Protein AF-A0AAE1HBC4-F1 (afdb_monomer_lite)

pLDDT: mean 80.33, std 19.34, range [45.06, 98.0]

InterPro domains:
  IPR001360 Glycoside hydrolase family 1 [PF00232] (5-73)
  IPR001360 Glycoside hydrolase family 1 [PR00131] (19-36)
  IPR001360 Glycoside hydrolase family 1 [PR00131] (43-55)
  IPR001360 Glycoside hydrolase family 1 [PTHR10353] (4-75)
  IPR017853 Glycoside hydrolase superfamily [SSF51445] (5-78)

Secondary structure (DSSP, 8-state):
--HHHHHHHHHHHHHHHS---------S-SB---BGGGBTT----SEEE--SSS---EEE-HHHHHHHHHHHHT------------------------HHHHHHHHHHHHHSSS--

Structure (mmCIF, N/CA/C/O backbone):
data_AF-A0AAE1HBC4-F1
#
_entry.id   AF-A0AAE1HBC4-F1
#
loop_
_atom_site.group_PDB
_atom_site.id
_atom_site.type_symbol
_atom_site.label_atom_id
_atom_site.label_alt_id
_atom_site.label_comp_id
_atom_site.label_asym_id
_atom_site.label_entity_id
_atom_site.label_seq_id
_atom_site.pdbx_PDB_ins_code
_atom_site.Cartn_x
_atom_site.Cartn_y
_atom_site.Cartn_z
_atom_site.occupancy
_atom_site.B_iso_or_equiv
_atom_site.auth_seq_id
_atom_site.auth_comp_id
_atom_site.auth_asym_id
_atom_site.auth_atom_id
_atom_site.pdbx_PDB_model_num
ATOM 1 N N . MET A 1 1 ? -13.909 -7.982 -4.458 1.00 56.97 1 MET A N 1
ATOM 2 C CA . MET A 1 1 ? -13.307 -6.953 -3.578 1.00 56.97 1 MET A CA 1
ATOM 3 C C . MET A 1 1 ? -11.809 -7.182 -3.546 1.00 56.97 1 MET A C 1
ATOM 5 O O . MET A 1 1 ? -11.399 -8.323 -3.692 1.00 56.97 1 MET A O 1
ATOM 9 N N . ASP A 1 2 ? -11.020 -6.120 -3.405 1.00 79.38 2 ASP A N 1
ATOM 10 C CA . ASP A 1 2 ? -9.573 -6.231 -3.189 1.00 79.38 2 ASP A CA 1
ATOM 11 C C . ASP A 1 2 ? -9.297 -6.782 -1.775 1.00 79.38 2 ASP A C 1
ATOM 13 O O . ASP A 1 2 ? -10.007 -6.417 -0.833 1.00 79.38 2 ASP A O 1
ATOM 17 N N . ALA A 1 3 ? -8.314 -7.674 -1.627 1.00 84.94 3 ALA A N 1
ATOM 18 C CA . ALA A 1 3 ? -8.058 -8.414 -0.386 1.00 84.94 3 ALA A CA 1
ATOM 19 C C . ALA A 1 3 ? -7.760 -7.472 0.792 1.00 84.94 3 ALA A C 1
ATOM 21 O O . ALA A 1 3 ? -8.328 -7.624 1.876 1.00 84.94 3 ALA A O 1
ATOM 22 N N . SER A 1 4 ? -6.974 -6.421 0.546 1.00 89.44 4 SER A N 1
ATOM 23 C CA . SER A 1 4 ? -6.668 -5.383 1.534 1.00 89.44 4 SER A CA 1
ATOM 24 C C . SER A 1 4 ? -7.906 -4.657 2.056 1.00 89.44 4 SER A C 1
ATOM 26 O O . SER A 1 4 ? -7.995 -4.343 3.242 1.00 89.44 4 SER A O 1
ATOM 28 N N . GLN A 1 5 ? -8.898 -4.413 1.193 1.00 90.38 5 GLN A N 1
ATOM 29 C CA . GLN A 1 5 ? -10.144 -3.756 1.602 1.00 90.38 5 GLN A CA 1
ATOM 30 C C . GLN A 1 5 ? -10.981 -4.647 2.516 1.00 90.38 5 GLN A C 1
ATOM 32 O O . GLN A 1 5 ? -11.654 -4.136 3.406 1.00 90.38 5 GLN A O 1
ATOM 37 N N . GLY A 1 6 ? -10.970 -5.961 2.276 1.00 90.75 6 GLY A N 1
ATOM 38 C CA . GLY A 1 6 ? -11.629 -6.931 3.147 1.00 90.75 6 GLY A CA 1
ATOM 39 C C . GLY A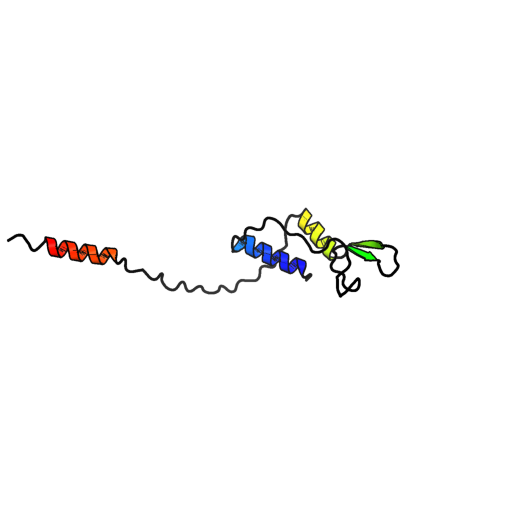 1 6 ? -10.977 -6.962 4.526 1.00 90.75 6 GLY A C 1
ATOM 40 O O . GLY A 1 6 ? -11.667 -6.807 5.530 1.00 90.75 6 GLY A O 1
ATOM 41 N N . TYR A 1 7 ? -9.645 -7.059 4.565 1.00 92.44 7 TYR A N 1
ATOM 42 C CA . TYR A 1 7 ? -8.885 -7.077 5.816 1.00 92.44 7 TYR A CA 1
ATOM 43 C C . TYR A 1 7 ? -9.119 -5.819 6.660 1.00 92.44 7 TYR A C 1
ATOM 45 O O . TYR A 1 7 ? -9.443 -5.917 7.840 1.00 92.44 7 TYR A O 1
ATOM 53 N N . LEU A 1 8 ? -9.039 -4.633 6.048 1.00 93.25 8 LEU A N 1
ATOM 54 C CA . LEU A 1 8 ? -9.289 -3.367 6.741 1.00 93.25 8 LEU A CA 1
ATOM 55 C C . LEU A 1 8 ? -10.694 -3.289 7.348 1.00 93.25 8 LEU A C 1
ATOM 57 O O . LEU A 1 8 ? -10.846 -2.760 8.443 1.00 93.25 8 LEU A O 1
ATOM 61 N N . ARG A 1 9 ? -11.722 -3.825 6.678 1.00 92.00 9 ARG A N 1
ATOM 62 C CA . ARG A 1 9 ? -13.089 -3.840 7.228 1.00 92.00 9 ARG A CA 1
ATOM 63 C C . ARG A 1 9 ? -13.181 -4.702 8.478 1.00 92.00 9 ARG A C 1
ATOM 65 O O . ARG A 1 9 ? -13.739 -4.241 9.465 1.00 92.00 9 ARG A O 1
ATOM 72 N N . VAL A 1 10 ? -12.610 -5.904 8.445 1.00 92.31 10 VAL A N 1
ATOM 73 C CA . VAL A 1 10 ? -12.608 -6.810 9.603 1.00 92.31 10 VAL A CA 1
ATOM 74 C C . VAL A 1 10 ? -11.779 -6.226 10.748 1.00 92.31 10 VAL A C 1
ATOM 76 O O . VAL A 1 10 ? -12.222 -6.245 11.890 1.00 92.31 10 VAL A O 1
ATOM 79 N N . MET A 1 11 ? -10.626 -5.619 10.450 1.00 93.81 11 MET A N 1
ATOM 80 C CA . MET A 1 11 ? -9.819 -4.915 11.452 1.00 93.81 11 MET A CA 1
ATOM 81 C C . MET A 1 11 ? -10.622 -3.793 12.125 1.00 93.81 11 MET A C 1
ATOM 83 O O . MET A 1 11 ? -10.625 -3.687 13.347 1.00 93.81 11 MET A O 1
ATOM 87 N N . MET A 1 12 ? -11.355 -2.989 11.348 1.00 93.19 12 MET A N 1
ATOM 88 C CA . MET A 1 12 ? -12.212 -1.934 11.900 1.00 93.19 12 MET A CA 1
ATOM 89 C C . MET A 1 12 ? -13.403 -2.485 12.693 1.00 93.19 12 MET A C 1
ATOM 91 O O . MET A 1 12 ? -13.808 -1.861 13.669 1.00 93.19 12 MET A O 1
ATOM 95 N N . GLN A 1 13 ? -13.959 -3.639 12.314 1.00 92.00 13 GLN A N 1
ATOM 96 C CA . GLN A 1 13 ? -14.978 -4.319 13.120 1.00 92.00 13 GLN A CA 1
ATOM 97 C C . GLN A 1 13 ? -14.411 -4.752 14.472 1.00 92.00 13 GLN A C 1
ATOM 99 O O . GLN A 1 13 ? -15.016 -4.439 15.487 1.00 92.00 13 GLN A O 1
ATOM 104 N N . ALA A 1 14 ? -13.224 -5.360 14.508 1.00 93.81 14 ALA A N 1
ATOM 105 C CA . ALA A 1 14 ? -12.578 -5.749 15.763 1.00 93.81 14 ALA A CA 1
ATOM 106 C C . ALA A 1 14 ? -12.288 -4.540 16.674 1.00 93.81 14 ALA A C 1
ATOM 108 O O . ALA A 1 14 ? -12.461 -4.616 17.888 1.00 93.81 14 ALA A O 1
ATOM 109 N N . VAL A 1 15 ? -11.888 -3.399 16.099 1.00 93.88 15 VAL A N 1
ATOM 110 C CA . VAL A 1 15 ? -11.713 -2.145 16.857 1.00 93.88 15 VAL A CA 1
ATOM 111 C C . VAL A 1 15 ? -13.042 -1.665 17.449 1.00 93.88 15 VAL A C 1
ATOM 113 O O . VAL A 1 15 ? -13.100 -1.310 18.624 1.00 93.88 15 VAL A O 1
ATOM 116 N N . ASN A 1 16 ? -14.107 -1.649 16.645 1.00 91.44 16 ASN A N 1
ATOM 117 C CA . ASN A 1 16 ? -15.377 -1.021 17.017 1.00 91.44 16 ASN A CA 1
ATOM 118 C C . ASN A 1 16 ? -16.285 -1.911 17.880 1.00 91.44 16 ASN A C 1
ATOM 120 O O . ASN A 1 16 ? -17.009 -1.392 18.724 1.00 91.44 16 ASN A O 1
ATOM 124 N N . GLU A 1 17 ? -16.300 -3.220 17.628 1.00 93.31 17 GLU A N 1
ATOM 125 C CA . GLU A 1 17 ? -17.206 -4.182 18.269 1.00 93.31 17 GLU A CA 1
ATOM 126 C C . GLU A 1 17 ? -16.526 -4.937 19.417 1.00 93.31 17 GLU A C 1
ATOM 128 O O . GLU A 1 17 ? -17.167 -5.180 20.437 1.00 93.31 17 GLU A O 1
ATOM 133 N N . ASP A 1 18 ? -15.234 -5.258 19.280 1.00 93.94 18 ASP A N 1
ATOM 134 C CA . ASP A 1 18 ? -14.514 -6.123 20.227 1.00 93.94 18 ASP A CA 1
ATOM 135 C C . ASP A 1 18 ? -13.489 -5.357 21.090 1.00 93.94 18 ASP A C 1
ATOM 137 O O . ASP A 1 18 ? -12.854 -5.935 21.972 1.00 93.94 18 ASP A O 1
ATOM 141 N N . GLY A 1 19 ? -13.312 -4.051 20.858 1.00 95.62 19 GLY A N 1
ATOM 142 C CA . GLY A 1 19 ? -12.395 -3.200 21.625 1.00 95.62 19 GLY A CA 1
ATOM 143 C C . GLY A 1 19 ? -10.909 -3.457 21.350 1.00 95.62 19 GLY A C 1
ATOM 144 O O . GLY A 1 19 ? -10.061 -3.121 22.179 1.00 95.62 19 GLY A O 1
ATOM 145 N N . ALA A 1 20 ? -10.569 -4.056 20.204 1.00 97.50 20 ALA A N 1
ATOM 146 C CA . ALA A 1 20 ? -9.181 -4.316 19.836 1.00 97.50 20 ALA A CA 1
ATOM 147 C C . ALA A 1 20 ? -8.384 -3.007 19.666 1.00 97.50 20 ALA A C 1
ATOM 149 O O . ALA A 1 20 ? -8.792 -2.100 18.940 1.00 97.50 20 ALA A O 1
ATOM 150 N N . ASN A 1 21 ? -7.208 -2.919 20.297 1.00 96.75 21 ASN A N 1
ATOM 151 C CA . ASN A 1 21 ? -6.376 -1.713 20.278 1.00 96.75 21 ASN A CA 1
ATOM 152 C C . ASN A 1 21 ? -5.301 -1.765 19.176 1.00 96.75 21 ASN A C 1
ATOM 154 O O . ASN A 1 21 ? -4.165 -2.178 19.418 1.00 96.75 21 ASN A O 1
ATOM 158 N N . TYR A 1 22 ? -5.655 -1.332 17.964 1.00 94.56 22 TYR A N 1
ATOM 159 C CA . TYR A 1 22 ? -4.710 -1.158 16.857 1.00 94.56 22 TYR A CA 1
ATOM 160 C C . TYR A 1 22 ? -4.238 0.296 16.757 1.00 94.56 22 TYR A C 1
ATOM 162 O O . TYR A 1 22 ? -5.048 1.213 16.658 1.00 94.56 22 TYR A O 1
ATOM 170 N N . ILE A 1 23 ? -2.921 0.505 16.692 1.00 95.69 23 ILE A N 1
ATOM 171 C CA . ILE A 1 23 ? -2.327 1.848 16.553 1.00 95.69 23 ILE A CA 1
ATOM 172 C C . ILE A 1 23 ? -2.091 2.270 15.094 1.00 95.69 23 ILE A C 1
A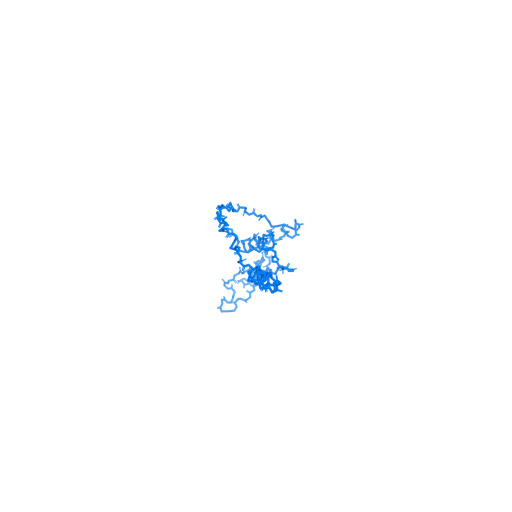TOM 174 O O . ILE A 1 23 ? -1.823 3.439 14.823 1.00 95.69 23 ILE A O 1
ATOM 178 N N . GLY A 1 24 ? -2.176 1.337 14.141 1.00 92.25 24 GLY A N 1
ATOM 179 C CA . GLY A 1 24 ? -1.935 1.618 12.727 1.00 92.25 24 GLY A CA 1
ATOM 180 C C . GLY A 1 24 ? -2.004 0.384 11.828 1.00 92.25 24 GLY A C 1
ATOM 181 O O . GLY A 1 24 ? -2.091 -0.747 12.302 1.00 92.25 24 GLY A O 1
ATOM 182 N N . TYR A 1 25 ? -1.956 0.626 10.516 1.00 94.12 25 TYR A N 1
ATOM 183 C CA . TYR A 1 25 ? -1.949 -0.390 9.463 1.00 94.12 25 TYR A CA 1
ATOM 184 C C . TYR A 1 25 ? -0.966 0.011 8.359 1.00 94.12 25 TYR A C 1
ATOM 186 O O . TYR A 1 25 ? -1.048 1.121 7.831 1.00 94.12 25 TYR A O 1
ATOM 194 N N . CYS A 1 26 ? -0.076 -0.907 7.982 1.00 94.88 26 CYS A N 1
ATOM 195 C CA . CYS A 1 26 ? 0.869 -0.723 6.883 1.00 94.88 26 CYS A CA 1
ATOM 196 C C . CYS A 1 26 ? 0.498 -1.659 5.730 1.00 94.88 26 CYS A C 1
ATOM 198 O O . CYS A 1 26 ? 0.531 -2.878 5.883 1.00 94.88 26 CYS A O 1
ATOM 200 N N . GLN A 1 27 ? 0.154 -1.091 4.572 1.00 95.38 27 GLN A N 1
ATOM 201 C CA . GLN A 1 27 ? -0.142 -1.880 3.378 1.00 95.38 27 GLN A CA 1
ATOM 202 C C . GLN A 1 27 ? 1.148 -2.447 2.779 1.00 95.38 27 GLN A C 1
ATOM 204 O O . GLN A 1 27 ? 2.055 -1.690 2.431 1.00 95.38 27 GLN A O 1
ATOM 209 N N . TRP A 1 28 ? 1.175 -3.765 2.576 1.00 94.75 28 TRP A N 1
ATOM 210 C CA . TRP A 1 28 ? 2.209 -4.424 1.785 1.00 94.75 28 TRP A CA 1
ATOM 211 C C . TRP A 1 28 ? 1.800 -4.507 0.309 1.00 94.75 28 TRP A C 1
ATOM 213 O O . TRP A 1 28 ? 0.801 -5.138 -0.021 1.00 94.75 28 TRP A O 1
ATOM 223 N N . SER A 1 29 ? 2.492 -3.887 -0.626 1.00 95.38 29 SER A N 1
ATOM 224 C CA . SER A 1 29 ? 3.591 -2.927 -0.495 1.00 95.38 29 SER A CA 1
ATOM 225 C C . SER A 1 29 ? 3.208 -1.634 -1.218 1.00 95.38 29 SER A C 1
ATOM 227 O O . SER A 1 29 ? 2.134 -1.518 -1.822 1.00 95.38 29 SER A O 1
ATOM 229 N N . PHE A 1 30 ? 4.048 -0.603 -1.129 1.00 96.44 30 PHE A N 1
ATOM 230 C CA . PHE A 1 30 ? 3.768 0.638 -1.849 1.00 96.44 30 PHE A CA 1
ATOM 231 C C . PHE A 1 30 ? 3.995 0.483 -3.363 1.00 96.44 30 PHE A C 1
ATOM 233 O O . PHE A 1 30 ? 3.120 0.843 -4.152 1.00 96.44 30 PHE A O 1
ATOM 240 N N . LEU A 1 31 ? 5.132 -0.090 -3.761 1.00 97.50 31 LEU A N 1
ATOM 241 C CA . LEU A 1 31 ? 5.503 -0.367 -5.151 1.00 97.50 31 LEU A CA 1
ATOM 242 C C . LEU A 1 31 ? 5.498 -1.872 -5.401 1.00 97.50 31 LEU A C 1
ATOM 244 O O . LEU A 1 31 ? 5.748 -2.635 -4.479 1.00 97.50 31 LEU A O 1
ATOM 248 N N . ASP A 1 32 ? 5.273 -2.288 -6.644 1.00 96.94 32 ASP A N 1
ATOM 249 C CA . ASP A 1 32 ? 5.679 -3.628 -7.060 1.00 96.94 32 ASP A CA 1
ATOM 250 C C . ASP A 1 32 ? 7.184 -3.776 -6.845 1.00 96.94 32 ASP A C 1
ATOM 252 O O . ASP A 1 32 ? 7.956 -2.921 -7.278 1.00 96.94 32 ASP A O 1
ATOM 256 N N . ASP A 1 33 ? 7.578 -4.837 -6.156 1.00 94.38 33 ASP A N 1
ATOM 257 C CA . ASP A 1 33 ? 8.947 -5.120 -5.756 1.00 94.38 33 ASP A CA 1
ATOM 258 C C . ASP A 1 33 ? 9.341 -6.565 -6.106 1.00 94.38 33 ASP A C 1
ATOM 260 O O . ASP A 1 33 ? 8.652 -7.272 -6.844 1.00 94.38 33 ASP A O 1
ATOM 264 N N . PHE A 1 34 ? 10.533 -6.965 -5.666 1.00 95.44 34 PHE A N 1
ATOM 265 C CA . PHE A 1 34 ? 11.038 -8.317 -5.852 1.00 95.44 34 PHE A CA 1
ATOM 266 C C . PHE A 1 34 ? 10.414 -9.252 -4.811 1.00 95.44 34 PHE A C 1
ATOM 268 O O . PHE A 1 34 ? 10.743 -9.175 -3.627 1.00 95.44 34 PHE A O 1
ATOM 275 N N . GLU A 1 35 ? 9.574 -10.181 -5.261 1.00 96.00 35 GLU A N 1
ATOM 276 C CA . GLU A 1 35 ? 8.900 -11.145 -4.395 1.00 96.00 35 GLU A CA 1
ATOM 277 C C . GLU A 1 35 ? 9.658 -12.478 -4.355 1.00 96.00 35 GLU A C 1
ATOM 279 O O . GLU A 1 35 ? 9.213 -13.489 -4.895 1.00 96.00 35 GLU A O 1
ATOM 284 N N . TRP A 1 36 ? 10.825 -12.489 -3.713 1.00 94.12 36 TRP A N 1
ATOM 285 C CA . TRP A 1 36 ? 11.539 -13.709 -3.306 1.00 94.12 36 TRP A CA 1
ATOM 286 C C . TRP A 1 36 ? 11.584 -14.808 -4.387 1.00 94.12 36 TRP A C 1
ATOM 288 O O . TRP A 1 36 ? 12.140 -14.612 -5.466 1.00 94.12 36 TRP A O 1
ATOM 298 N N . SER A 1 37 ? 10.991 -15.976 -4.118 1.00 96.62 37 SER A N 1
ATOM 299 C CA . SER A 1 37 ? 10.952 -17.113 -5.046 1.00 96.62 37 SER A CA 1
ATOM 300 C C . SER A 1 37 ? 10.124 -16.853 -6.307 1.00 96.62 37 SER A C 1
ATOM 302 O O . SER A 1 37 ? 10.329 -17.521 -7.318 1.00 96.62 37 SER A O 1
ATOM 304 N N . ALA A 1 38 ? 9.209 -15.885 -6.269 1.00 94.31 38 ALA A N 1
ATOM 305 C CA . ALA A 1 38 ? 8.426 -15.446 -7.414 1.00 94.31 38 ALA A CA 1
ATOM 306 C C . ALA A 1 38 ? 9.117 -14.337 -8.227 1.00 94.31 38 ALA A C 1
ATOM 308 O O . ALA A 1 38 ? 8.623 -13.986 -9.305 1.00 94.31 38 ALA A O 1
ATOM 309 N N . ALA A 1 39 ? 10.247 -13.799 -7.755 1.00 93.94 39 ALA A N 1
ATOM 310 C CA . ALA A 1 39 ? 10.944 -12.675 -8.371 1.00 93.94 39 ALA A CA 1
ATOM 311 C C . ALA A 1 39 ? 9.956 -11.550 -8.756 1.00 93.94 39 ALA A C 1
ATOM 313 O O . ALA A 1 39 ? 9.129 -11.151 -7.944 1.00 93.94 39 ALA A O 1
ATOM 314 N N . TYR A 1 40 ? 9.983 -11.064 -9.999 1.00 93.88 40 TYR A N 1
ATOM 315 C CA . TYR A 1 40 ? 9.096 -9.993 -10.484 1.00 93.88 40 TYR A CA 1
ATOM 316 C C . TYR A 1 40 ? 7.789 -10.492 -11.127 1.00 93.88 40 TYR A C 1
ATOM 318 O O . TYR A 1 40 ? 7.155 -9.766 -11.889 1.00 93.88 40 TYR A O 1
ATOM 326 N N . THR A 1 41 ? 7.391 -11.746 -10.884 1.00 92.38 41 THR A N 1
ATOM 327 C CA . THR A 1 41 ? 6.170 -12.327 -11.486 1.00 92.38 41 THR A CA 1
ATOM 328 C C . THR A 1 41 ? 4.911 -12.123 -10.640 1.00 92.38 41 THR A C 1
ATOM 330 O O . THR A 1 41 ? 3.803 -12.429 -11.090 1.00 92.38 41 THR A O 1
ATOM 333 N N . ARG A 1 42 ? 5.065 -11.626 -9.407 1.00 91.50 42 ARG A N 1
ATOM 334 C CA . ARG A 1 42 ? 3.971 -11.308 -8.487 1.00 91.50 42 ARG A CA 1
ATOM 335 C C . ARG A 1 42 ? 4.053 -9.842 -8.088 1.00 91.50 42 ARG A C 1
ATOM 337 O O . ARG A 1 42 ? 5.109 -9.341 -7.735 1.00 91.50 42 ARG A O 1
ATOM 344 N N . ASN A 1 43 ? 2.909 -9.170 -8.154 1.00 93.12 43 ASN A N 1
ATOM 345 C CA . ASN A 1 43 ? 2.823 -7.714 -8.132 1.00 93.12 43 ASN A CA 1
ATOM 346 C C . ASN A 1 43 ? 1.842 -7.265 -7.043 1.00 93.12 43 ASN A C 1
ATOM 348 O O . ASN A 1 43 ? 0.654 -7.056 -7.321 1.00 93.12 43 ASN A O 1
ATOM 352 N N . PHE A 1 44 ? 2.327 -7.128 -5.808 1.00 94.31 44 PHE A N 1
ATOM 353 C CA . PHE A 1 44 ? 1.512 -6.759 -4.641 1.00 94.31 44 PHE A CA 1
ATOM 354 C C . PHE A 1 44 ? 1.371 -5.252 -4.416 1.00 94.31 44 PHE A C 1
ATOM 356 O O . PHE A 1 44 ? 0.475 -4.820 -3.691 1.00 94.31 44 PHE A O 1
ATOM 363 N N . GLY A 1 45 ? 2.213 -4.441 -5.052 1.00 96.06 45 GLY A N 1
ATOM 364 C CA . GLY A 1 45 ? 2.285 -3.011 -4.800 1.00 96.06 45 GLY A CA 1
ATOM 365 C C . GLY A 1 45 ? 0.998 -2.265 -5.128 1.00 96.06 45 GLY A C 1
ATOM 366 O O . GLY A 1 45 ? 0.277 -2.614 -6.068 1.00 96.06 45 GLY A O 1
ATOM 367 N N . LEU A 1 46 ? 0.736 -1.171 -4.412 1.00 97.00 46 LEU A N 1
ATOM 368 C CA . LEU A 1 46 ? -0.298 -0.199 -4.789 1.00 97.00 46 LEU A CA 1
ATOM 369 C C . LEU A 1 46 ? 0.027 0.522 -6.105 1.00 97.00 46 LEU A C 1
ATOM 371 O O . LEU A 1 46 ? -0.877 1.001 -6.794 1.00 97.00 46 LEU A O 1
ATOM 375 N N . VAL A 1 47 ? 1.306 0.597 -6.456 1.00 97.81 47 VAL A N 1
ATOM 376 C CA . VAL A 1 47 ? 1.822 1.211 -7.677 1.00 97.81 47 VAL A CA 1
ATOM 377 C C . VAL A 1 47 ? 2.563 0.148 -8.475 1.00 97.81 47 VAL A C 1
ATOM 379 O O . VAL A 1 47 ? 3.470 -0.503 -7.967 1.00 97.81 47 VAL A O 1
ATOM 382 N N . HIS A 1 48 ? 2.167 -0.026 -9.731 1.00 97.50 48 HIS A N 1
ATOM 383 C CA . HIS A 1 48 ? 2.873 -0.892 -10.660 1.00 97.50 48 HIS A CA 1
ATOM 384 C C . HIS A 1 48 ? 4.214 -0.285 -11.071 1.00 97.50 48 HIS A C 1
ATOM 386 O O . HIS A 1 48 ? 4.274 0.927 -11.273 1.00 97.50 48 HIS A O 1
ATOM 392 N N . VAL A 1 49 ? 5.244 -1.119 -11.225 1.00 97.75 49 VAL A N 1
ATOM 393 C CA . VAL A 1 49 ? 6.560 -0.742 -11.759 1.00 97.75 49 VAL A CA 1
ATOM 394 C C . VAL A 1 49 ? 6.868 -1.593 -12.992 1.00 97.75 49 VAL A C 1
ATOM 396 O O . VAL A 1 49 ? 6.797 -2.823 -12.921 1.00 97.75 49 VAL A O 1
ATOM 399 N N . ASP A 1 50 ? 7.226 -0.958 -14.110 1.00 96.12 50 ASP A N 1
ATOM 400 C CA . ASP A 1 50 ? 7.602 -1.672 -15.337 1.00 96.12 50 ASP A CA 1
ATOM 401 C C . ASP A 1 50 ? 9.046 -2.197 -15.269 1.00 96.12 50 ASP A C 1
ATOM 403 O O . ASP A 1 50 ? 10.013 -1.546 -15.678 1.00 96.12 50 ASP A O 1
ATOM 407 N N . TYR A 1 51 ? 9.177 -3.417 -14.751 1.00 94.12 51 TYR A N 1
ATOM 408 C CA . TYR A 1 51 ? 10.423 -4.185 -14.786 1.00 94.12 51 TYR A CA 1
ATOM 409 C C . TYR A 1 51 ? 10.624 -4.954 -16.095 1.00 94.12 51 TYR A C 1
ATOM 411 O O . TYR A 1 51 ? 11.740 -5.377 -16.385 1.00 94.12 51 TYR A O 1
ATOM 419 N N . LYS A 1 52 ? 9.567 -5.151 -16.893 1.00 92.25 52 LYS A N 1
ATOM 420 C CA . LYS A 1 52 ? 9.614 -5.994 -18.094 1.00 92.25 52 LYS A CA 1
ATOM 421 C C . LYS A 1 52 ? 10.396 -5.320 -19.218 1.00 92.25 52 LYS A C 1
ATOM 423 O O . LYS A 1 52 ? 11.156 -5.991 -19.910 1.00 92.25 52 LYS A O 1
ATOM 428 N N . HIS A 1 53 ? 10.206 -4.014 -19.392 1.00 93.25 53 HIS A N 1
ATOM 429 C CA . HIS A 1 53 ? 10.896 -3.224 -20.416 1.00 93.25 53 HIS A CA 1
ATOM 430 C C . HIS A 1 53 ? 12.089 -2.437 -19.856 1.00 93.25 53 HIS A C 1
ATOM 432 O O . HIS A 1 53 ? 12.760 -1.727 -20.599 1.00 93.25 53 HIS A O 1
ATOM 438 N N . GLY A 1 54 ? 12.360 -2.551 -18.552 1.00 92.25 54 GLY A N 1
ATOM 439 C CA . GLY A 1 54 ? 13.468 -1.864 -17.888 1.00 92.25 54 GLY A CA 1
ATOM 440 C C . GLY A 1 54 ? 13.295 -0.347 -17.753 1.00 92.25 54 GLY A C 1
ATOM 441 O O . GLY A 1 54 ? 14.256 0.327 -17.397 1.00 92.25 54 GLY A O 1
ATOM 442 N N . THR A 1 55 ? 12.104 0.205 -18.018 1.00 95.62 55 THR A N 1
ATOM 443 C CA . THR A 1 55 ? 11.859 1.657 -17.931 1.00 95.62 55 THR A CA 1
ATOM 444 C C . THR A 1 55 ? 11.685 2.141 -16.493 1.00 95.62 55 THR A C 1
ATOM 446 O O . THR A 1 55 ? 11.953 3.304 -16.201 1.00 95.62 55 THR A O 1
ATOM 449 N N . LEU A 1 56 ? 11.271 1.251 -15.579 1.00 95.44 56 LEU A N 1
ATOM 450 C CA . LEU A 1 56 ? 10.940 1.570 -14.184 1.00 95.44 56 LEU A CA 1
ATOM 451 C C . LEU A 1 56 ? 9.815 2.610 -14.044 1.00 95.44 56 LEU A C 1
ATOM 453 O O . LEU A 1 56 ? 9.710 3.297 -13.018 1.00 95.44 56 LEU A O 1
ATOM 457 N N . ASP A 1 57 ? 8.957 2.711 -15.061 1.00 98.00 57 ASP A N 1
ATOM 458 C CA . ASP A 1 57 ? 7.783 3.576 -15.035 1.00 98.00 57 ASP A CA 1
ATOM 459 C C . ASP A 1 57 ? 6.800 3.127 -13.958 1.00 98.00 57 ASP A C 1
ATOM 461 O O . ASP A 1 57 ? 6.595 1.935 -13.722 1.00 98.00 57 ASP A O 1
ATOM 465 N N . ARG A 1 58 ? 6.178 4.106 -13.293 1.00 97.94 58 ARG A N 1
ATOM 466 C CA . ARG A 1 58 ? 5.326 3.888 -12.120 1.00 97.94 58 ARG A CA 1
ATOM 467 C C . ARG A 1 58 ? 3.888 4.255 -12.435 1.00 97.94 58 ARG A C 1
ATOM 469 O O . ARG A 1 58 ? 3.592 5.418 -12.692 1.00 97.94 58 ARG A O 1
ATOM 476 N N . THR A 1 59 ? 2.983 3.283 -12.356 1.00 98.00 59 THR A N 1
ATOM 477 C CA . THR A 1 59 ? 1.558 3.492 -12.651 1.00 98.00 59 THR A CA 1
ATOM 478 C C . THR A 1 59 ? 0.694 3.122 -11.444 1.00 98.00 59 THR A C 1
ATOM 480 O O . THR A 1 59 ? 0.685 1.959 -11.036 1.00 98.00 59 THR A O 1
ATOM 483 N N . PRO A 1 60 ? -0.051 4.069 -10.840 1.00 97.75 60 PRO A N 1
ATOM 484 C CA . PRO A 1 60 ? -0.939 3.769 -9.720 1.00 97.75 60 PRO A CA 1
ATOM 485 C C . PRO A 1 60 ? -1.993 2.724 -10.103 1.00 97.75 60 PRO A C 1
ATOM 487 O O . PRO A 1 60 ? -2.698 2.875 -11.101 1.00 97.75 60 PRO A O 1
ATOM 490 N N . LYS A 1 61 ? -2.137 1.666 -9.300 1.00 96.00 61 LYS A N 1
ATOM 491 C CA . LYS A 1 61 ? -3.180 0.653 -9.508 1.00 96.00 61 LYS A CA 1
ATOM 492 C C . LYS A 1 61 ? -4.514 1.125 -8.940 1.00 96.00 61 LYS A C 1
ATOM 494 O O . LYS A 1 61 ? -4.580 2.048 -8.130 1.00 96.00 61 LYS A O 1
ATOM 499 N N . ARG A 1 62 ? -5.603 0.428 -9.275 1.00 94.56 62 ARG A N 1
ATOM 500 C CA . ARG A 1 62 ? -6.941 0.719 -8.728 1.00 94.56 62 ARG A CA 1
ATOM 501 C C . ARG A 1 62 ? -6.977 0.721 -7.192 1.00 94.56 62 ARG A C 1
ATOM 503 O O . ARG A 1 62 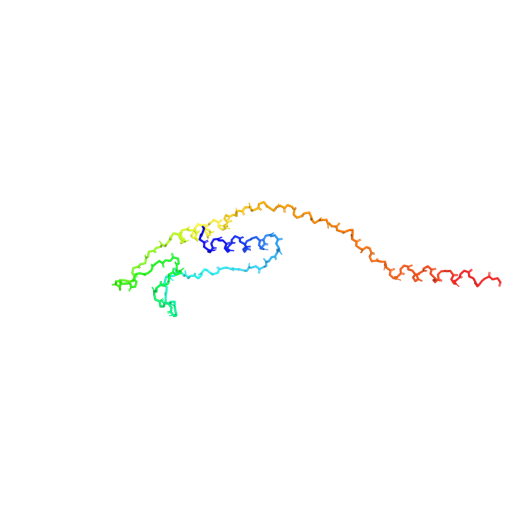? -7.680 1.544 -6.608 1.00 94.56 62 ARG A O 1
ATOM 510 N N . SER A 1 63 ? -6.211 -0.162 -6.549 1.00 94.38 63 SER A N 1
ATOM 511 C CA . SER A 1 63 ? -6.076 -0.226 -5.088 1.00 94.38 63 SER A CA 1
ATOM 512 C C . SER A 1 63 ? -5.514 1.075 -4.500 1.00 94.38 63 SER A C 1
ATOM 514 O O . SER A 1 63 ? -6.011 1.538 -3.474 1.00 94.38 63 SER A O 1
ATOM 516 N N . SER A 1 64 ? -4.585 1.755 -5.186 1.00 95.88 64 SER A N 1
ATOM 517 C CA . SER A 1 64 ? -4.048 3.049 -4.731 1.00 95.88 64 SER A CA 1
ATOM 518 C C . SER A 1 64 ? -5.133 4.120 -4.561 1.00 95.88 64 SER A C 1
ATOM 520 O O . SER A 1 64 ? -5.094 4.897 -3.608 1.00 95.88 64 SER A O 1
ATOM 522 N N . HIS A 1 65 ? -6.154 4.136 -5.426 1.00 94.69 65 HIS A N 1
ATOM 523 C CA . HIS A 1 65 ? -7.254 5.096 -5.327 1.00 94.69 65 HIS A CA 1
ATOM 524 C C . HIS A 1 65 ? -8.143 4.837 -4.112 1.00 94.69 65 HIS A C 1
ATOM 526 O O . HIS A 1 65 ? -8.629 5.792 -3.503 1.00 94.69 65 HIS A O 1
ATOM 532 N N . PHE A 1 66 ? -8.340 3.567 -3.745 1.00 93.62 66 PHE A N 1
ATOM 533 C CA . PHE A 1 66 ? -9.026 3.216 -2.505 1.00 93.62 66 PHE A CA 1
ATOM 534 C C . PHE A 1 66 ? -8.243 3.740 -1.300 1.00 93.62 66 PHE A C 1
ATOM 536 O O . PHE A 1 66 ? -8.803 4.484 -0.501 1.00 93.62 66 PHE A O 1
ATOM 543 N N . PHE A 1 67 ? -6.945 3.435 -1.216 1.00 95.12 67 PHE A N 1
ATOM 544 C CA . PHE A 1 67 ? -6.094 3.878 -0.110 1.00 95.12 67 PHE A CA 1
ATOM 545 C C . PHE A 1 67 ? -6.012 5.404 -0.013 1.00 95.12 67 PHE A C 1
ATOM 547 O O . PHE A 1 67 ? -6.139 5.957 1.077 1.00 95.12 67 PHE A O 1
ATOM 554 N N . LYS A 1 68 ? -5.900 6.102 -1.150 1.00 95.88 68 LYS A N 1
ATOM 555 C CA . LYS A 1 68 ? -5.942 7.570 -1.210 1.00 95.88 68 LYS A CA 1
ATOM 556 C C . LYS A 1 68 ? -7.238 8.129 -0.625 1.00 95.88 68 LYS A C 1
ATOM 558 O O . LYS A 1 68 ? -7.197 9.080 0.150 1.00 95.88 68 LYS A O 1
ATOM 563 N N . ARG A 1 69 ? -8.384 7.554 -0.999 1.00 94.94 69 ARG A N 1
ATOM 564 C CA . ARG A 1 69 ? -9.696 7.984 -0.502 1.00 94.94 69 ARG A CA 1
ATOM 565 C C . ARG A 1 69 ? -9.860 7.669 0.981 1.00 94.94 69 ARG A C 1
ATOM 567 O O . ARG A 1 69 ? -10.207 8.556 1.741 1.00 94.94 69 ARG A O 1
ATOM 574 N N . MET A 1 70 ? -9.524 6.451 1.394 1.00 94.31 70 MET A N 1
ATOM 575 C CA . MET A 1 70 ? -9.582 6.013 2.788 1.00 94.31 70 MET A CA 1
ATOM 576 C C . MET A 1 70 ? -8.748 6.913 3.705 1.00 94.31 70 MET A C 1
ATOM 578 O O . MET A 1 70 ? -9.230 7.331 4.751 1.00 94.31 70 MET A O 1
ATOM 582 N N . MET A 1 71 ? -7.512 7.244 3.313 1.00 94.62 71 MET A N 1
ATOM 583 C CA . MET A 1 71 ? -6.654 8.140 4.094 1.00 94.62 71 MET A CA 1
ATOM 584 C C . MET A 1 71 ? -7.206 9.567 4.150 1.00 94.62 71 MET A C 1
ATOM 586 O O . MET A 1 71 ? -7.153 10.194 5.205 1.00 94.62 71 MET A O 1
ATOM 590 N N . LYS A 1 72 ? -7.759 10.070 3.037 1.00 96.88 72 LYS A N 1
ATOM 591 C CA . LYS A 1 72 ? -8.383 11.399 2.976 1.00 96.88 72 LYS A CA 1
ATOM 592 C C . LYS A 1 72 ? -9.622 11.488 3.869 1.00 96.88 72 LYS A C 1
ATOM 594 O O . LYS A 1 72 ? -9.751 12.430 4.640 1.00 96.88 72 LYS A O 1
ATOM 599 N N . ASP A 1 73 ? -10.505 10.504 3.765 1.00 95.31 73 ASP A N 1
ATOM 600 C CA . ASP A 1 73 ? -11.806 10.496 4.434 1.00 95.31 73 ASP A CA 1
ATOM 601 C C . ASP A 1 73 ? -11.716 9.915 5.856 1.00 95.31 73 ASP A C 1
ATOM 603 O O . ASP A 1 73 ? -12.711 9.888 6.577 1.00 95.31 73 ASP A O 1
ATOM 607 N N . ARG A 1 74 ? -10.535 9.401 6.241 1.00 93.38 74 ARG A N 1
ATOM 608 C CA . ARG A 1 74 ? -10.252 8.691 7.500 1.00 93.38 74 ARG A CA 1
ATOM 609 C C . ARG A 1 74 ? -11.308 7.641 7.846 1.00 93.38 74 ARG A C 1
ATOM 611 O O . ARG A 1 74 ? -11.658 7.451 9.008 1.00 93.38 74 ARG A O 1
ATOM 618 N N . SER A 1 75 ? -11.819 6.960 6.827 1.00 91.56 75 SER A N 1
ATOM 619 C CA . SER A 1 75 ? -12.900 5.996 6.970 1.00 91.56 75 SER A CA 1
ATOM 620 C C . SER A 1 75 ? -12.722 4.826 6.017 1.00 91.56 75 SER A C 1
ATOM 622 O O . SER A 1 75 ? -12.251 4.960 4.885 1.00 91.56 75 SER A O 1
ATOM 624 N N . VAL A 1 76 ? -13.122 3.654 6.497 1.00 89.19 76 VAL A N 1
ATOM 625 C CA . VAL A 1 76 ? -13.273 2.456 5.682 1.00 89.19 76 VAL A CA 1
ATOM 626 C C . VAL A 1 76 ? -14.774 2.239 5.539 1.00 89.19 76 VAL A C 1
ATOM 628 O O . VAL A 1 76 ? -15.448 2.114 6.562 1.00 89.19 76 VAL A O 1
ATOM 631 N N . PRO A 1 77 ? -15.338 2.201 4.318 1.00 79.31 77 PRO A N 1
ATOM 632 C CA . PRO A 1 77 ? -16.742 1.853 4.166 1.00 79.31 77 PRO A CA 1
ATOM 633 C C . PRO A 1 77 ? -16.948 0.474 4.797 1.00 79.31 77 PRO A C 1
ATOM 635 O O . PRO A 1 77 ? -16.188 -0.449 4.515 1.00 79.31 77 PRO A O 1
ATOM 638 N N . LEU A 1 78 ? -17.943 0.309 5.658 1.00 70.88 78 LEU A N 1
ATOM 639 C CA . LEU A 1 78 ? -18.266 -0.989 6.246 1.00 70.88 78 LEU A CA 1
ATOM 640 C C . LEU A 1 78 ? -19.399 -1.614 5.437 1.00 70.88 78 LEU A C 1
ATOM 642 O O . LEU A 1 78 ? -20.364 -0.939 5.088 1.00 70.88 78 LEU A O 1
ATOM 646 N N . VAL A 1 79 ? -19.262 -2.895 5.091 1.00 68.25 79 VAL A N 1
ATOM 647 C CA . VAL A 1 79 ? -20.439 -3.679 4.705 1.00 68.25 79 VAL A CA 1
ATOM 648 C C . VAL A 1 79 ? -20.972 -4.239 6.006 1.00 68.25 79 VAL A C 1
ATOM 650 O O . VAL A 1 79 ? -20.340 -5.113 6.601 1.00 68.25 79 VAL A O 1
ATOM 653 N N . LEU A 1 80 ? -22.095 -3.693 6.466 1.00 61.81 80 LEU A N 1
ATOM 654 C CA . LEU A 1 80 ? -22.829 -4.269 7.581 1.00 61.81 80 LEU A CA 1
ATOM 655 C C . LEU A 1 80 ? -23.314 -5.643 7.126 1.00 61.81 80 LEU A C 1
ATOM 657 O O . LEU A 1 80 ? -24.242 -5.757 6.328 1.00 61.81 80 LEU A O 1
ATOM 661 N N . HIS A 1 81 ? -22.654 -6.690 7.602 1.00 63.16 81 HIS A N 1
ATOM 662 C CA . HIS A 1 81 ? -23.256 -8.006 7.560 1.00 63.16 81 HIS A CA 1
ATOM 663 C C . HIS A 1 81 ? -24.322 -7.984 8.644 1.00 63.16 81 HIS A C 1
ATOM 665 O O . HIS A 1 81 ? -24.014 -7.685 9.798 1.00 63.16 81 HIS A O 1
ATOM 671 N N . SER A 1 82 ? -25.579 -8.229 8.267 1.00 60.97 82 SER A N 1
ATOM 672 C CA . SER A 1 82 ? -26.625 -8.467 9.254 1.00 60.97 82 SER A CA 1
ATOM 673 C C . SER A 1 82 ? -26.124 -9.604 10.134 1.00 60.97 82 SER A C 1
ATOM 675 O O . SER A 1 82 ? -26.025 -10.747 9.682 1.00 60.97 82 SER A O 1
ATOM 677 N N . ARG A 1 83 ? -25.733 -9.289 11.374 1.00 61.81 83 ARG A N 1
ATOM 678 C CA . ARG A 1 83 ? -25.615 -10.319 12.393 1.00 61.81 83 ARG A CA 1
ATOM 679 C C . ARG A 1 83 ? -27.021 -10.896 12.468 1.00 61.81 83 ARG A C 1
ATOM 681 O O . ARG A 1 83 ? -27.928 -10.236 12.972 1.00 61.81 83 ARG A O 1
ATOM 688 N N . SER A 1 84 ? -27.212 -12.107 11.939 1.00 53.38 84 SER A N 1
ATOM 689 C CA . SER A 1 84 ? -28.281 -12.949 12.463 1.00 53.38 84 SER A CA 1
ATOM 690 C C . SER A 1 84 ? -28.045 -12.921 13.955 1.00 53.38 84 SER A C 1
ATOM 692 O O . SER A 1 84 ? -26.932 -13.239 14.381 1.00 53.38 84 SER A O 1
ATOM 694 N N . ALA A 1 85 ? -29.002 -12.381 14.707 1.00 53.72 85 ALA A N 1
ATOM 695 C CA . ALA A 1 85 ? -28.920 -12.371 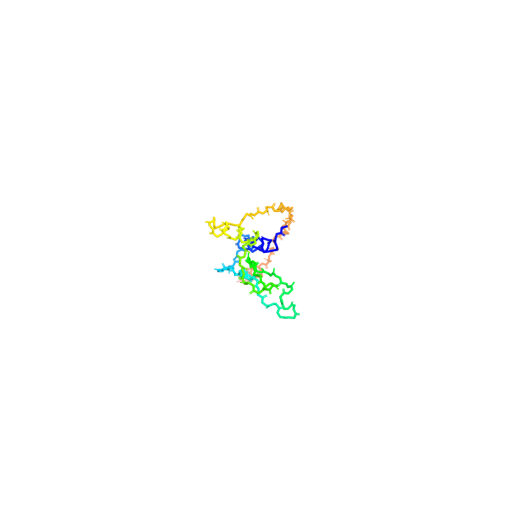16.147 1.00 53.72 85 ALA A CA 1
ATOM 696 C C . ALA A 1 85 ? -28.659 -13.822 16.533 1.00 53.72 85 ALA A C 1
ATOM 698 O O . ALA A 1 85 ? -29.560 -14.655 16.471 1.00 53.72 85 ALA A O 1
ATOM 699 N N . VAL A 1 86 ? -27.405 -14.148 16.852 1.00 52.62 86 VAL A N 1
ATOM 700 C CA . VAL A 1 86 ? -27.138 -15.311 17.667 1.00 52.62 86 VAL A CA 1
ATOM 701 C C . VAL A 1 86 ? -27.923 -14.956 18.902 1.00 52.62 86 VAL A C 1
ATOM 703 O O . VAL A 1 86 ? -27.578 -14.010 19.614 1.00 52.62 86 VAL A O 1
ATOM 706 N N . THR A 1 87 ? -29.070 -15.609 19.054 1.00 48.75 87 THR A N 1
ATOM 707 C CA . THR A 1 87 ? -29.794 -15.651 20.300 1.00 48.75 87 THR A CA 1
ATOM 708 C C . THR A 1 87 ? -28.779 -16.226 21.268 1.00 48.75 87 THR A C 1
ATOM 710 O O . THR A 1 87 ? -28.641 -17.436 21.411 1.00 48.75 87 THR A O 1
ATOM 713 N N . SER A 1 88 ? -27.990 -15.343 21.877 1.00 48.84 88 SER A N 1
ATOM 714 C CA . SER A 1 88 ? -27.406 -15.598 23.167 1.00 48.84 88 SER A CA 1
ATOM 715 C C . SER A 1 88 ? -28.629 -15.735 24.050 1.00 48.84 88 SER A C 1
ATOM 717 O O . SER A 1 88 ? -29.154 -14.766 24.594 1.00 48.84 88 SER A O 1
ATOM 719 N N . ALA A 1 89 ? -29.174 -16.950 24.079 1.00 47.91 89 ALA A N 1
ATOM 720 C CA . ALA A 1 89 ? -29.846 -17.422 25.254 1.00 47.91 89 ALA A CA 1
ATOM 721 C C . ALA A 1 89 ? -28.773 -17.283 26.327 1.00 47.91 89 ALA A C 1
ATOM 723 O O . ALA A 1 89 ? -27.896 -18.134 26.465 1.00 47.91 89 ALA A O 1
ATOM 724 N N . ALA A 1 90 ? -28.786 -16.132 26.998 1.00 47.38 90 ALA A N 1
ATOM 725 C CA . ALA A 1 90 ? -28.213 -16.003 28.307 1.00 47.38 90 ALA A CA 1
ATOM 726 C C . ALA A 1 90 ? -28.870 -17.130 29.102 1.00 47.38 90 ALA A C 1
ATOM 728 O O . ALA A 1 90 ? -30.018 -17.020 29.534 1.00 47.38 90 ALA A O 1
ATOM 729 N N . GLY A 1 91 ? -28.177 -18.267 29.192 1.00 50.75 91 GLY A N 1
ATOM 730 C CA . GLY A 1 91 ? -28.476 -19.251 30.210 1.00 50.75 91 GLY A CA 1
ATOM 731 C C . GLY A 1 91 ? -28.514 -18.484 31.528 1.00 50.75 91 GLY A C 1
ATOM 732 O O . GLY A 1 91 ? -27.707 -17.558 31.698 1.00 50.75 91 GLY A O 1
ATOM 733 N N . PRO A 1 92 ? -29.484 -18.777 32.409 1.00 47.00 92 PRO A N 1
ATOM 734 C CA . PRO A 1 92 ? -29.644 -18.019 33.634 1.00 47.00 92 PRO A CA 1
ATOM 735 C C . PRO A 1 92 ? -28.285 -17.979 34.314 1.00 47.00 92 PRO A C 1
ATOM 737 O O . PRO A 1 92 ? -27.629 -19.017 34.429 1.00 47.00 92 PRO A O 1
ATOM 740 N N . ALA A 1 93 ? -27.845 -16.769 34.668 1.00 49.34 93 ALA A N 1
ATOM 741 C CA . ALA A 1 93 ? -26.649 -16.557 35.457 1.00 49.34 93 ALA A CA 1
ATOM 742 C C . ALA A 1 93 ? -26.671 -17.601 36.571 1.00 49.34 93 ALA A C 1
ATOM 744 O O . ALA A 1 93 ? -27.577 -17.587 37.407 1.00 49.34 93 ALA A O 1
ATOM 745 N N . ALA A 1 94 ? -25.754 -18.568 36.500 1.00 50.09 94 ALA A N 1
ATOM 746 C CA . ALA A 1 94 ? -25.617 -19.575 37.526 1.00 50.09 94 ALA A CA 1
ATOM 747 C C . ALA A 1 94 ? -25.293 -18.800 38.799 1.00 50.09 94 ALA A C 1
ATOM 749 O O . ALA A 1 94 ? -24.178 -18.312 38.978 1.00 50.09 94 ALA A O 1
ATOM 750 N N . ALA A 1 95 ? -26.319 -18.597 39.623 1.00 51.56 95 ALA A N 1
ATOM 751 C CA . ALA A 1 95 ? -26.181 -18.065 40.953 1.00 51.56 95 ALA A CA 1
ATOM 752 C C . ALA A 1 95 ? -25.249 -19.035 41.671 1.00 51.56 95 ALA A C 1
ATOM 754 O O . ALA A 1 95 ? -25.649 -20.141 42.030 1.00 51.56 95 ALA A O 1
ATOM 755 N N . LEU A 1 96 ? -23.980 -18.651 41.796 1.00 49.44 96 LEU A N 1
ATOM 756 C CA . LEU A 1 96 ? -23.059 -19.319 42.694 1.00 49.44 96 LEU A CA 1
ATOM 757 C C . LEU A 1 96 ? -23.732 -19.286 44.070 1.00 49.44 96 LEU A C 1
ATOM 759 O O . LEU A 1 96 ? -23.978 -18.185 44.575 1.00 49.44 96 LEU A O 1
ATOM 763 N N . PRO A 1 97 ? -24.074 -20.433 44.682 1.00 45.06 97 PRO A N 1
ATOM 764 C CA . PRO A 1 97 ? -24.470 -20.415 46.073 1.00 45.06 97 PRO A CA 1
ATOM 765 C C . PRO A 1 97 ? -23.255 -19.893 46.833 1.00 45.06 97 PRO A C 1
ATOM 767 O O . PRO A 1 97 ? -22.177 -20.491 46.801 1.00 45.06 97 PRO A O 1
ATOM 770 N N . SER A 1 98 ? -23.391 -18.722 47.453 1.00 54.31 98 SER A N 1
ATOM 771 C CA . SER A 1 98 ? -22.346 -18.202 48.314 1.00 54.31 98 SER A CA 1
ATOM 772 C C . SER A 1 98 ? -22.192 -19.196 49.464 1.00 54.31 98 SER A C 1
ATOM 774 O O . SER A 1 98 ? -23.034 -19.295 50.353 1.00 54.31 98 SER A O 1
ATOM 776 N N . ALA A 1 99 ? -21.101 -19.963 49.456 1.00 51.72 99 ALA A N 1
ATOM 777 C CA . ALA A 1 99 ? -20.745 -20.852 50.563 1.00 51.72 99 ALA A CA 1
ATOM 778 C C . ALA A 1 99 ? -20.669 -20.089 51.907 1.00 51.72 99 ALA A C 1
ATOM 780 O O . ALA A 1 99 ? -20.803 -20.680 52.975 1.00 51.72 99 ALA A O 1
ATOM 781 N N . LEU A 1 100 ? -20.539 -18.757 51.852 1.00 48.53 100 LEU A N 1
ATOM 782 C CA . LEU A 1 100 ? -20.597 -17.858 53.001 1.00 48.53 100 LEU A CA 1
ATOM 783 C C . LEU A 1 100 ? -21.990 -17.738 53.650 1.00 48.53 100 LEU A C 1
ATOM 785 O O . LEU A 1 100 ? -22.061 -17.548 54.861 1.00 48.53 100 LEU A O 1
ATOM 789 N N . ALA A 1 101 ? -23.094 -17.855 52.899 1.00 49.47 101 ALA A N 1
ATOM 790 C CA . ALA A 1 101 ? -24.438 -17.681 53.465 1.00 49.47 101 ALA A CA 1
ATOM 791 C C . ALA A 1 101 ? -24.889 -18.885 54.312 1.00 49.47 101 ALA A C 1
ATOM 793 O O . ALA A 1 101 ? -25.605 -18.713 55.297 1.00 49.47 101 ALA A O 1
ATOM 794 N N . VAL A 1 102 ? -24.431 -20.098 53.980 1.00 51.41 102 VAL A N 1
ATOM 795 C CA . VAL A 1 102 ? -24.790 -21.322 54.721 1.00 51.41 102 VAL A CA 1
ATOM 796 C C . VAL A 1 102 ? -24.027 -21.421 56.050 1.00 51.41 102 VAL A C 1
ATOM 798 O O . VAL A 1 102 ? -24.581 -21.880 57.046 1.00 51.41 102 VAL A O 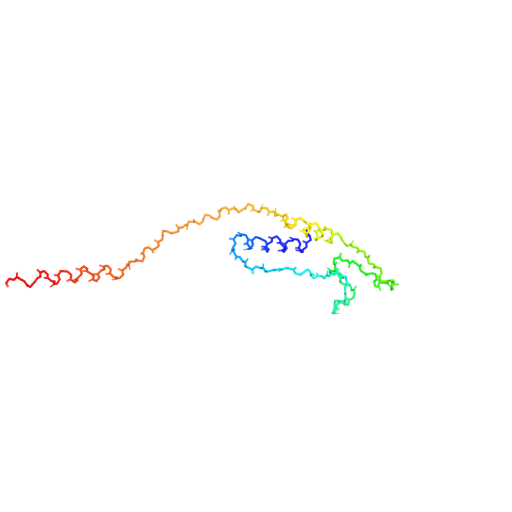1
ATOM 801 N N . LEU A 1 103 ? -22.789 -20.916 56.111 1.00 50.06 103 LEU A N 1
ATOM 802 C CA . LEU A 1 103 ? -21.993 -20.902 57.346 1.00 50.06 103 LEU A CA 1
ATOM 803 C C . LEU A 1 103 ? -22.546 -19.934 58.406 1.00 50.06 103 LEU A C 1
ATOM 805 O O . LEU A 1 103 ? -22.463 -20.225 59.598 1.00 50.06 103 LEU A O 1
ATOM 809 N N . LEU A 1 104 ? -23.163 -1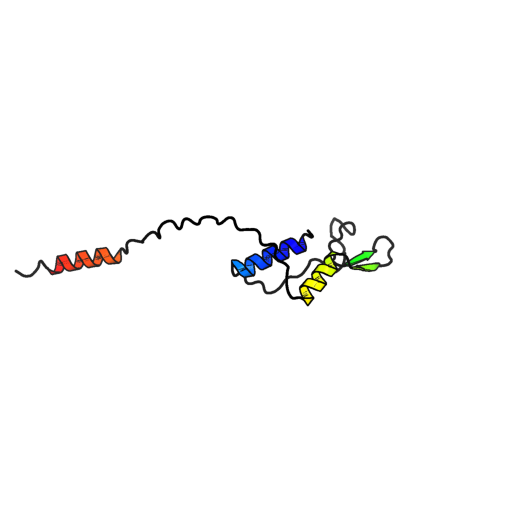8.819 57.996 1.00 49.97 104 LEU A N 1
ATOM 810 C CA . LEU A 1 104 ? -23.704 -17.831 58.935 1.00 49.97 104 LEU A CA 1
ATOM 811 C C . LEU A 1 104 ? -24.995 -18.313 59.626 1.00 49.97 104 LEU A C 1
ATOM 813 O O . LEU A 1 104 ? -25.217 -18.008 60.796 1.00 49.97 104 LEU A O 1
ATOM 817 N N . ALA A 1 105 ? -25.819 -19.112 58.939 1.00 55.38 105 ALA A N 1
ATOM 818 C CA . ALA A 1 105 ? -27.040 -19.677 59.518 1.00 55.38 105 ALA A CA 1
ATOM 819 C C . ALA A 1 105 ? -26.745 -20.784 60.549 1.00 55.38 105 ALA A C 1
ATOM 821 O O . ALA A 1 105 ? -27.388 -20.832 61.595 1.00 55.38 105 ALA A O 1
ATOM 822 N N . ALA A 1 106 ? -25.732 -21.625 60.305 1.00 56.38 106 ALA A N 1
ATOM 823 C CA . ALA A 1 106 ? -25.337 -22.677 61.246 1.00 56.38 106 ALA A CA 1
ATOM 824 C C . ALA A 1 106 ? -24.707 -22.118 62.538 1.00 56.38 106 ALA A C 1
ATOM 826 O O . ALA A 1 106 ? -24.905 -22.680 63.614 1.00 56.38 106 ALA A O 1
ATOM 827 N N . ALA A 1 107 ? -23.996 -20.988 62.454 1.00 55.12 107 ALA A N 1
ATOM 828 C CA . ALA A 1 107 ? -23.398 -20.340 63.621 1.00 55.12 107 ALA A CA 1
ATOM 829 C C . ALA A 1 107 ? -24.441 -19.684 64.548 1.00 55.12 107 ALA A C 1
ATOM 831 O O . ALA A 1 107 ? -24.260 -19.691 65.763 1.00 55.12 107 ALA A O 1
ATOM 832 N N . LEU A 1 108 ? -25.553 -19.163 64.009 1.00 53.97 108 LEU A N 1
ATOM 833 C CA . LEU A 1 108 ? -26.611 -18.566 64.835 1.00 53.97 108 LEU A CA 1
ATOM 834 C C . LEU A 1 108 ? -27.454 -19.613 65.580 1.00 53.97 108 LEU A C 1
ATOM 836 O O . LEU A 1 108 ? -27.858 -19.359 66.711 1.00 53.97 108 LEU A O 1
ATOM 840 N N . SER A 1 109 ? -27.682 -20.796 65.000 1.00 58.84 109 SER A N 1
ATOM 841 C CA . SER A 1 109 ? -28.444 -21.868 65.664 1.00 58.84 109 SER A CA 1
ATOM 842 C C . SER A 1 109 ? -27.686 -22.550 66.808 1.00 58.84 109 SER A C 1
ATOM 844 O O . SER A 1 109 ? -28.315 -23.117 67.699 1.00 58.84 109 SER A O 1
ATOM 846 N N . LEU A 1 110 ? -26.351 -22.478 66.814 1.00 57.16 110 LEU A N 1
ATOM 847 C CA . LEU A 1 110 ? -25.516 -22.988 67.908 1.00 57.16 110 LEU A CA 1
ATOM 848 C C . LEU A 1 110 ? -25.358 -21.987 69.063 1.00 57.16 110 LEU A C 1
ATOM 850 O O . LEU A 1 110 ? -25.011 -22.398 70.163 1.00 57.16 110 LEU A O 1
ATOM 854 N N . LEU A 1 111 ? -25.657 -20.701 68.850 1.00 57.78 111 LEU A N 1
ATOM 855 C CA . LEU A 1 111 ? -25.621 -19.687 69.911 1.00 57.78 111 LEU A CA 1
ATOM 856 C C . LEU A 1 111 ? -26.950 -19.556 70.675 1.00 57.78 111 LEU A C 1
ATOM 858 O O . LEU A 1 111 ? -26.984 -18.963 71.747 1.00 57.78 111 LEU A O 1
ATOM 862 N N . SER A 1 112 ? -28.046 -20.109 70.146 1.00 60.56 112 SER A N 1
ATOM 863 C CA . SER A 1 112 ? -29.374 -20.069 70.777 1.00 60.56 112 SER A CA 1
ATOM 864 C C . SER A 1 112 ? -29.698 -21.283 71.658 1.00 60.56 112 SER A C 1
ATOM 866 O O . SER A 1 112 ? -30.819 -21.379 72.151 1.00 60.56 112 SER A O 1
ATOM 868 N N . HIS A 1 113 ? -28.761 -22.220 71.849 1.00 57.12 113 HIS A N 1
ATOM 869 C CA . HIS A 1 113 ? -28.986 -23.452 72.622 1.00 57.12 113 HIS A CA 1
ATOM 870 C C . HIS A 1 113 ? -28.058 -23.610 73.838 1.00 57.12 113 HIS A C 1
ATOM 872 O O . HIS A 1 113 ? -27.800 -24.727 74.267 1.00 57.12 113 HIS A O 1
ATOM 878 N N . ASP A 1 114 ? -27.581 -22.499 74.404 1.00 57.59 114 ASP A N 1
ATOM 879 C CA . ASP A 1 114 ? -26.821 -22.498 75.663 1.00 57.59 114 ASP A CA 1
ATOM 880 C C . ASP A 1 114 ? -27.308 -21.367 76.588 1.00 57.59 114 ASP A C 1
ATOM 882 O O . ASP A 1 114 ? -26.605 -20.422 76.943 1.00 57.59 114 ASP A O 1
ATOM 886 N N . SER A 1 115 ? -28.609 -21.380 76.873 1.00 56.66 115 SER A N 1
ATOM 887 C CA . SER A 1 115 ? -29.244 -20.518 77.874 1.00 56.66 115 SER A CA 1
ATOM 888 C C . SER A 1 115 ? -30.453 -21.248 78.452 1.00 56.66 115 SER A C 1
ATOM 890 O O . SER A 1 115 ? -31.597 -21.012 78.061 1.00 56.66 115 SER A O 1
ATOM 892 N N . SER A 1 116 ? -30.193 -22.196 79.348 1.00 52.34 116 SER A N 1
ATOM 893 C CA . SER A 1 116 ? -31.141 -22.727 80.336 1.00 52.34 116 SER A CA 1
ATOM 894 C C . SER A 1 116 ? -30.364 -23.211 81.549 1.00 52.34 116 SER A C 1
ATOM 896 O O . SER A 1 116 ? -29.348 -23.905 81.335 1.00 52.34 116 SER A O 1
#

Radius of gyration: 30.46 Å; chains: 1; bounding box: 45×35×101 Å

Organism: NCBI:txid407009

Sequence (116 aa):
MDASQGYLRVMMQAVNEDGANYIGYCQWSFLDDFEWSAAYTRNFGLVHVDYKHGTLDRTPKRSSHFFKRMMKDRSVPLVLHSRSAVTSAAGPAAALPSALAVLLAAALSLLSHDSS

Foldseek 3Di:
DDPVLVVVQVVVCCCPPVVDDDPDDQQPDQEQAQDPPCGNVDGRHQWYAPPPVPPRDTHGDPVVVVVVVCVVVVDRDHDDDPPPPPPPPVPPPPPDPPPVVVVVVVVVVVVVPPDD